Protein AF-A0A2D5RTM8-F1 (afdb_monomer_lite)

Radius of gyration: 24.65 Å; chains: 1; bounding box: 47×47×85 Å

Secondary structure (DSSP, 8-state):
---TTTS--TTTT-GGG-TT--EETT-HHHHHHHHHHHHHHHHHHHHHHHHHHTT-TTHHHHHHHHHHHHHHHHHHHHHHH-TTSPTT-EE--------HHHHHHHHTT-PPPPP-------------PPPGGGSS-------
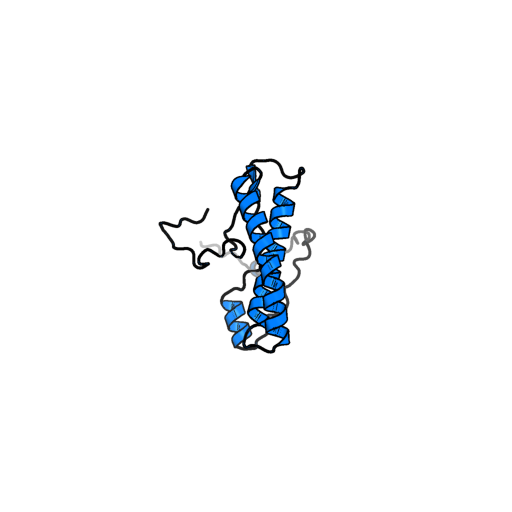
Structure (mmCIF, N/CA/C/O backbone):
data_AF-A0A2D5RTM8-F1
#
_entry.id   AF-A0A2D5RTM8-F1
#
loop_
_atom_site.group_PDB
_atom_site.id
_atom_site.type_symbol
_atom_site.label_atom_id
_atom_site.label_alt_id
_atom_site.label_comp_id
_atom_site.label_asym_id
_atom_site.label_entity_id
_atom_site.label_seq_id
_atom_site.pdbx_PDB_ins_code
_atom_site.Cartn_x
_atom_site.Cartn_y
_atom_site.Cartn_z
_atom_site.occupancy
_atom_site.B_iso_or_equiv
_atom_site.auth_seq_id
_atom_site.auth_comp_id
_atom_site.auth_asym_id
_atom_site.auth_atom_id
_atom_site.pdbx_PDB_model_num
ATOM 1 N N . MET A 1 1 ? -1.193 6.642 16.894 1.00 65.00 1 MET A N 1
ATOM 2 C CA . MET A 1 1 ? -1.296 7.5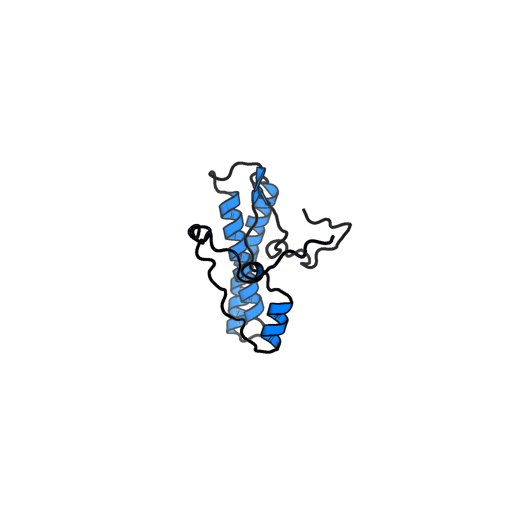78 15.757 1.00 65.00 1 MET A CA 1
ATOM 3 C C . MET A 1 1 ? 0.055 8.263 15.639 1.00 65.00 1 MET A C 1
ATOM 5 O O . MET A 1 1 ? 0.649 8.482 16.687 1.00 65.00 1 MET A O 1
ATOM 9 N N . HIS A 1 2 ? 0.588 8.483 14.435 1.00 72.62 2 HIS A N 1
ATOM 10 C CA . HIS A 1 2 ? 1.885 9.157 14.290 1.00 72.62 2 HIS A CA 1
ATOM 11 C C . HIS A 1 2 ? 1.726 10.644 14.631 1.00 72.62 2 HIS A C 1
ATOM 13 O O . HIS A 1 2 ? 0.782 11.272 14.149 1.00 72.62 2 HIS A O 1
ATOM 19 N N . ASP A 1 3 ? 2.613 11.180 15.467 1.00 79.94 3 ASP A N 1
ATOM 20 C CA . ASP A 1 3 ? 2.631 12.599 15.821 1.00 79.94 3 ASP A CA 1
ATOM 21 C C . ASP A 1 3 ? 3.540 13.356 14.848 1.00 79.94 3 ASP A C 1
ATOM 23 O O . ASP A 1 3 ? 4.763 13.373 14.989 1.00 79.94 3 ASP A O 1
ATOM 27 N N . TYR A 1 4 ? 2.911 13.978 13.852 1.00 80.81 4 TYR A N 1
ATOM 28 C CA . TYR A 1 4 ? 3.592 14.715 12.790 1.00 80.81 4 TYR A CA 1
ATOM 29 C C . TYR A 1 4 ? 4.237 16.028 13.259 1.00 80.81 4 TYR A C 1
ATOM 31 O O . TYR A 1 4 ? 5.015 16.607 12.503 1.00 80.81 4 TYR A O 1
ATOM 39 N N . ILE A 1 5 ? 3.915 16.511 14.466 1.00 84.12 5 ILE A N 1
ATOM 40 C CA . ILE A 1 5 ? 4.512 17.726 15.037 1.00 84.12 5 ILE A CA 1
ATOM 41 C C . ILE A 1 5 ? 5.866 17.379 15.653 1.00 84.12 5 ILE A C 1
ATOM 43 O O . ILE A 1 5 ? 6.856 18.068 15.418 1.00 84.12 5 ILE A O 1
ATOM 47 N N . MET A 1 6 ? 5.911 16.285 16.413 1.00 85.38 6 MET A N 1
ATOM 48 C CA . MET A 1 6 ? 7.118 15.863 17.124 1.00 85.38 6 MET A CA 1
ATOM 49 C C . MET A 1 6 ? 8.090 15.083 16.233 1.00 85.38 6 MET A C 1
ATOM 51 O O . MET A 1 6 ? 9.293 15.077 16.495 1.00 85.38 6 MET A O 1
ATOM 55 N N . SER A 1 7 ? 7.602 14.428 15.175 1.00 81.69 7 SER A N 1
ATOM 56 C CA . SER A 1 7 ? 8.449 13.698 14.234 1.00 81.69 7 SER A CA 1
ATOM 57 C C . SER A 1 7 ? 7.858 13.707 12.820 1.00 81.69 7 SER A C 1
ATOM 59 O O . SER A 1 7 ? 6.710 13.315 12.636 1.00 81.69 7 SER A O 1
ATOM 61 N N . PRO A 1 8 ? 8.604 14.123 11.782 1.00 82.19 8 PRO A N 1
ATOM 62 C CA . PRO A 1 8 ? 8.139 13.971 10.412 1.00 82.19 8 PRO A CA 1
ATOM 63 C C . PRO A 1 8 ? 8.174 12.495 9.987 1.00 82.19 8 PRO A C 1
ATOM 65 O O . PRO A 1 8 ? 9.138 11.770 10.235 1.00 82.19 8 PRO A O 1
ATOM 68 N N . CYS A 1 9 ? 7.149 12.054 9.256 1.00 81.19 9 CYS A N 1
ATOM 69 C CA . CYS A 1 9 ? 7.085 10.679 8.768 1.00 81.19 9 CYS A CA 1
ATOM 70 C C . CYS A 1 9 ? 8.142 10.414 7.680 1.00 81.19 9 CYS A C 1
ATOM 72 O O . CYS A 1 9 ? 8.073 10.960 6.575 1.00 81.19 9 CYS A O 1
ATOM 74 N N . SER A 1 10 ? 9.054 9.476 7.949 1.00 81.12 10 SER A N 1
ATOM 75 C CA . SER A 1 10 ? 10.113 9.035 7.022 1.00 81.12 10 SER A CA 1
ATOM 76 C C . SER A 1 10 ? 9.604 8.312 5.769 1.00 81.12 10 SER A C 1
ATOM 78 O O . SER A 1 10 ? 10.377 8.002 4.865 1.00 81.12 10 SER A O 1
ATOM 80 N N . LYS A 1 11 ? 8.299 8.018 5.696 1.00 82.31 11 LYS A N 1
ATOM 81 C CA . LYS A 1 11 ? 7.672 7.349 4.548 1.00 82.31 11 LYS A CA 1
ATOM 82 C C . LYS A 1 11 ? 7.152 8.318 3.490 1.00 82.31 11 LYS A C 1
ATOM 84 O O . LYS A 1 11 ? 6.671 7.856 2.466 1.00 82.31 11 LYS A O 1
ATOM 89 N N . HIS A 1 12 ? 7.231 9.635 3.699 1.00 85.50 12 HIS A N 1
ATOM 90 C CA . HIS A 1 12 ? 6.925 10.642 2.670 1.00 85.50 12 HIS A CA 1
ATOM 91 C C . HIS A 1 12 ? 5.579 10.419 1.946 1.00 85.50 12 HIS A C 1
ATOM 93 O O . HIS A 1 12 ? 5.515 10.383 0.720 1.00 85.50 12 HIS A O 1
ATOM 99 N N . ARG A 1 13 ? 4.489 10.274 2.716 1.00 85.50 13 ARG A N 1
ATOM 100 C CA . ARG A 1 13 ? 3.115 9.988 2.232 1.00 85.50 13 ARG A CA 1
ATOM 101 C C . ARG A 1 13 ? 2.896 8.586 1.645 1.00 85.50 13 ARG A C 1
ATOM 103 O O . ARG A 1 13 ? 1.805 8.302 1.158 1.00 85.50 13 ARG A O 1
ATOM 110 N N . ASP A 1 14 ? 3.861 7.681 1.767 1.00 89.44 14 ASP A N 1
ATOM 111 C CA . ASP A 1 14 ? 3.712 6.260 1.433 1.00 89.44 14 ASP A CA 1
ATOM 112 C C . ASP A 1 14 ? 3.051 5.475 2.587 1.00 89.44 14 ASP A C 1
ATOM 114 O O . ASP A 1 14 ? 3.585 4.488 3.095 1.00 89.44 14 ASP A O 1
ATOM 118 N N . CYS A 1 15 ? 1.903 5.971 3.070 1.00 89.06 15 CYS A N 1
ATOM 119 C CA . CYS A 1 15 ? 1.253 5.466 4.284 1.00 89.06 15 CYS A CA 1
ATOM 120 C C . CYS A 1 15 ? 0.861 3.990 4.169 1.00 89.06 15 CYS A C 1
ATOM 122 O O . CYS A 1 15 ? 1.051 3.267 5.137 1.00 89.06 15 CYS A O 1
ATOM 124 N N . ILE A 1 16 ? 0.399 3.543 2.994 1.00 92.06 16 ILE A N 1
ATOM 125 C CA . ILE A 1 16 ? 0.017 2.143 2.717 1.00 92.06 16 ILE A CA 1
ATOM 126 C C . ILE A 1 16 ? 1.159 1.147 2.957 1.00 92.06 16 ILE A C 1
ATOM 128 O O . ILE A 1 16 ? 0.945 -0.016 3.287 1.00 92.06 16 ILE A O 1
ATOM 132 N N . ASN A 1 17 ? 2.395 1.628 2.828 1.00 89.50 17 ASN A N 1
ATOM 133 C CA . ASN A 1 17 ? 3.607 0.855 3.031 1.00 89.50 17 ASN A CA 1
ATOM 134 C C . ASN A 1 17 ? 4.277 1.152 4.389 1.00 89.50 17 ASN A C 1
ATOM 136 O O . ASN A 1 17 ? 5.424 0.754 4.613 1.00 89.50 17 ASN A O 1
ATOM 140 N N . CYS A 1 18 ? 3.586 1.854 5.294 1.00 87.50 18 CYS A N 1
ATOM 141 C CA . CYS A 1 18 ? 4.076 2.243 6.612 1.00 87.50 18 CYS A CA 1
ATOM 142 C C . CYS A 1 18 ? 3.556 1.309 7.713 1.00 87.50 18 CYS A C 1
ATOM 144 O O . CYS A 1 18 ? 2.355 1.125 7.880 1.00 87.50 18 CYS A O 1
ATOM 146 N N . GLU A 1 19 ? 4.460 0.794 8.547 1.00 86.56 19 GLU A N 1
ATOM 147 C CA . GLU A 1 19 ? 4.129 -0.075 9.689 1.00 86.56 19 GLU A CA 1
ATOM 148 C C . GLU A 1 19 ? 3.314 0.627 10.783 1.00 86.56 19 GLU A C 1
ATOM 150 O O . GLU A 1 19 ? 2.693 -0.021 11.626 1.00 86.56 19 GLU A O 1
ATOM 155 N N . GLU A 1 20 ? 3.318 1.954 10.805 1.00 86.44 20 GLU A N 1
ATOM 156 C CA . GLU A 1 20 ? 2.583 2.748 11.789 1.00 86.44 20 GLU A CA 1
ATOM 157 C C . GLU A 1 20 ? 1.152 3.065 11.343 1.00 86.44 20 GLU A C 1
ATOM 159 O O . GLU A 1 20 ? 0.369 3.598 12.137 1.00 86.44 20 GLU A O 1
ATOM 164 N N . GLN A 1 21 ? 0.790 2.736 10.096 1.00 89.00 21 GLN A N 1
ATOM 165 C CA . GLN A 1 21 ? -0.541 3.008 9.575 1.00 89.00 21 GLN A CA 1
ATOM 166 C C . GLN A 1 21 ? -1.596 2.217 10.349 1.00 89.00 21 GLN A C 1
ATOM 168 O O . GLN A 1 21 ? -1.476 1.016 10.596 1.00 89.00 21 GLN A O 1
ATOM 173 N N . ARG A 1 22 ? -2.654 2.931 10.722 1.00 90.88 22 ARG A N 1
ATOM 174 C CA . ARG A 1 22 ? -3.855 2.390 11.352 1.00 90.88 22 ARG A CA 1
ATOM 175 C C . ARG A 1 22 ? -5.071 2.950 10.632 1.00 90.88 22 ARG A C 1
ATOM 177 O O . ARG A 1 22 ? -5.072 4.125 10.250 1.00 90.88 22 ARG A O 1
ATOM 184 N N . CYS A 1 23 ? -6.079 2.122 10.427 1.00 92.75 23 CYS A N 1
ATOM 185 C CA . CYS A 1 23 ? -7.360 2.480 9.825 1.00 92.75 23 CYS A CA 1
ATOM 186 C C . CYS A 1 23 ? -8.474 2.166 10.813 1.00 92.75 23 CYS A C 1
ATOM 188 O O . CYS A 1 23 ? -8.301 1.290 11.651 1.00 92.75 23 CYS A O 1
ATOM 190 N N . ILE A 1 24 ? -9.567 2.913 10.741 1.00 94.00 24 ILE A N 1
ATOM 191 C CA . ILE A 1 24 ? -10.734 2.707 11.593 1.00 94.00 24 ILE A CA 1
ATOM 192 C C . ILE A 1 24 ? -11.838 2.180 10.678 1.00 94.00 24 ILE A C 1
ATOM 194 O O . ILE A 1 24 ? -12.045 2.731 9.596 1.00 94.00 24 ILE A O 1
ATOM 198 N N . LYS A 1 25 ? -12.473 1.075 11.066 1.00 93.38 25 LYS A N 1
ATOM 199 C CA . LYS A 1 25 ? -13.656 0.542 10.384 1.00 93.38 25 LYS A CA 1
ATOM 200 C C . LYS A 1 25 ? -14.818 1.533 10.559 1.00 93.38 25 LYS A C 1
ATOM 202 O O . LYS A 1 25 ? -15.030 2.006 11.670 1.00 93.38 25 LYS A O 1
ATOM 207 N N . GLY A 1 26 ? -15.507 1.875 9.469 1.00 91.69 26 GLY A N 1
ATOM 208 C CA . GLY A 1 26 ? -16.527 2.936 9.435 1.00 91.69 26 GLY A CA 1
ATOM 209 C C . GLY A 1 26 ? -16.017 4.308 8.957 1.00 91.69 26 GLY A C 1
ATOM 210 O O . GLY A 1 26 ? -16.795 5.248 8.837 1.00 91.69 26 GLY A O 1
ATOM 211 N N . ASP A 1 27 ? -14.719 4.451 8.653 1.00 94.06 27 ASP A N 1
ATOM 212 C CA . ASP A 1 27 ? 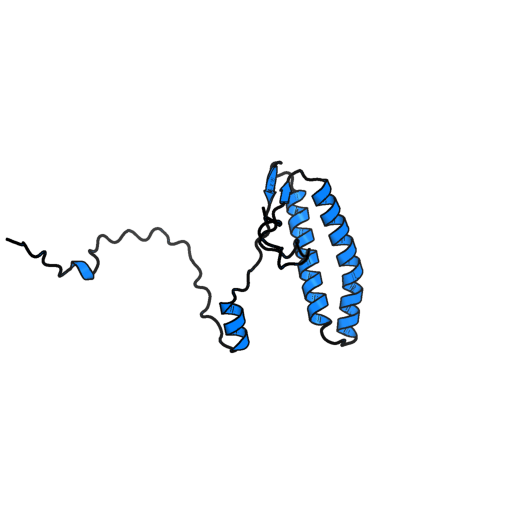-14.176 5.651 7.993 1.00 94.06 27 ASP A CA 1
ATOM 213 C C . ASP A 1 27 ? -14.323 5.545 6.463 1.00 94.06 27 ASP A C 1
ATOM 215 O O . ASP A 1 27 ? -13.397 5.138 5.747 1.00 94.06 27 ASP A O 1
ATOM 219 N N . ASP A 1 28 ? -15.502 5.921 5.966 1.00 93.69 28 ASP A N 1
ATOM 220 C CA . ASP A 1 28 ? -15.863 5.830 4.545 1.00 93.69 28 ASP A CA 1
ATOM 221 C C . ASP A 1 28 ? -14.950 6.672 3.647 1.00 93.69 28 ASP A C 1
ATOM 223 O O . ASP A 1 28 ? -14.543 6.239 2.568 1.00 93.69 28 ASP A O 1
ATOM 227 N N . VAL A 1 29 ? -14.541 7.855 4.118 1.00 95.44 29 VAL A N 1
ATOM 228 C CA . VAL A 1 29 ? -13.646 8.755 3.372 1.00 95.44 29 VAL A CA 1
ATOM 229 C C . VAL A 1 29 ? -12.297 8.084 3.129 1.00 95.44 29 VAL A C 1
ATOM 231 O O . VAL A 1 29 ? -11.668 8.254 2.078 1.00 95.44 29 VAL A O 1
ATOM 234 N N . LYS A 1 30 ? -11.799 7.336 4.115 1.00 92.25 30 LYS A N 1
ATOM 235 C CA . LYS A 1 30 ? -10.539 6.610 3.985 1.00 92.25 30 LYS A CA 1
ATOM 236 C C . LYS A 1 30 ? -10.677 5.382 3.099 1.00 92.25 30 LYS A C 1
ATOM 238 O O . LYS A 1 30 ? -9.754 5.119 2.325 1.00 92.25 30 LYS A O 1
ATOM 243 N N . LEU A 1 31 ? -11.795 4.667 3.194 1.00 95.44 31 LEU A N 1
ATOM 244 C CA . LEU A 1 31 ? -12.094 3.536 2.322 1.00 95.44 31 LEU A CA 1
ATOM 245 C C . LEU A 1 31 ? -12.150 3.974 0.852 1.00 95.44 31 LEU A C 1
ATOM 247 O O . LEU A 1 31 ? -11.449 3.404 0.018 1.00 95.44 31 LEU A O 1
ATOM 251 N N . GLU A 1 32 ? -12.868 5.055 0.547 1.00 96.81 32 GLU A N 1
ATOM 252 C CA . GLU A 1 32 ? -12.959 5.602 -0.810 1.00 96.81 32 GLU A CA 1
ATOM 253 C C . GLU A 1 32 ? -11.577 5.996 -1.359 1.00 96.81 32 GLU A C 1
ATOM 255 O O . GLU A 1 32 ? -11.201 5.628 -2.474 1.00 96.81 32 GLU A O 1
ATOM 260 N N . LYS A 1 33 ? -10.749 6.670 -0.549 1.00 95.44 33 LYS A N 1
ATOM 261 C CA . LYS A 1 33 ? -9.370 7.019 -0.936 1.00 95.44 33 LYS A CA 1
ATOM 262 C C . LYS A 1 33 ? -8.496 5.796 -1.208 1.00 95.44 33 LYS A C 1
ATOM 264 O O . LYS A 1 33 ? -7.588 5.881 -2.040 1.00 95.44 33 LYS A O 1
ATOM 269 N N . LEU A 1 34 ? -8.713 4.687 -0.498 1.00 96.06 34 LEU A N 1
ATOM 270 C CA . LEU A 1 34 ? -8.003 3.431 -0.748 1.00 96.06 34 LEU A CA 1
ATOM 271 C C . LEU A 1 34 ? -8.438 2.808 -2.074 1.00 96.06 34 LEU A C 1
ATOM 273 O O . LEU A 1 34 ? -7.566 2.385 -2.830 1.00 96.06 34 LEU A O 1
ATOM 277 N N . ILE A 1 35 ? -9.735 2.824 -2.385 1.00 97.19 35 ILE A N 1
ATOM 278 C CA . ILE A 1 35 ? -10.278 2.343 -3.665 1.00 97.19 35 ILE A CA 1
ATOM 279 C C . ILE A 1 35 ? -9.701 3.163 -4.826 1.00 97.19 35 ILE A C 1
ATOM 281 O O . ILE A 1 35 ? -9.066 2.609 -5.721 1.00 97.19 35 ILE A O 1
ATOM 285 N N . GLN A 1 36 ? -9.768 4.495 -4.748 1.00 97.31 36 GLN A N 1
ATOM 286 C CA . GLN A 1 36 ? -9.173 5.385 -5.755 1.00 97.31 36 GLN A CA 1
ATOM 287 C C . GLN A 1 36 ? -7.650 5.208 -5.884 1.00 97.31 36 GLN A C 1
ATOM 289 O O . GLN A 1 36 ? -7.052 5.462 -6.935 1.00 97.31 36 GLN A O 1
ATOM 294 N N . ARG A 1 37 ? -6.960 4.835 -4.796 1.00 95.94 37 ARG A N 1
ATOM 295 C CA . ARG A 1 37 ? -5.532 4.510 -4.860 1.00 95.94 37 ARG A CA 1
ATOM 296 C C . ARG A 1 37 ? -5.312 3.194 -5.599 1.00 95.94 37 ARG A C 1
ATOM 298 O O . ARG A 1 37 ? -4.450 3.174 -6.470 1.00 95.94 37 ARG A O 1
ATOM 305 N N . LEU A 1 38 ? -6.076 2.153 -5.277 1.00 97.50 38 LEU A N 1
ATOM 306 C CA . LEU A 1 38 ? -5.997 0.844 -5.920 1.00 97.50 38 LEU A CA 1
ATOM 307 C C . LEU A 1 38 ? -6.218 0.950 -7.434 1.00 97.50 38 LEU A C 1
ATOM 309 O O . LEU A 1 38 ? -5.395 0.463 -8.203 1.00 97.50 38 LEU A O 1
ATOM 313 N N . GLU A 1 39 ? -7.259 1.666 -7.863 1.00 97.62 39 GLU A N 1
ATOM 314 C CA . GLU A 1 39 ? -7.553 1.896 -9.284 1.00 97.62 39 GLU A CA 1
ATOM 315 C C . GLU A 1 39 ? -6.381 2.550 -10.023 1.00 97.62 39 GLU A C 1
ATOM 317 O O . GLU A 1 39 ? -5.971 2.091 -11.091 1.00 97.62 39 GLU A O 1
ATOM 322 N N . ARG A 1 40 ? -5.786 3.596 -9.436 1.00 96.69 40 ARG A N 1
ATOM 323 C CA . ARG A 1 40 ? -4.621 4.266 -10.030 1.00 96.69 40 ARG A CA 1
ATOM 324 C C . ARG A 1 40 ? -3.405 3.356 -10.121 1.00 96.69 40 ARG A C 1
ATOM 326 O O . ARG A 1 40 ? -2.707 3.394 -11.129 1.00 96.69 40 ARG A O 1
ATOM 333 N N . GLU A 1 41 ? -3.123 2.572 -9.085 1.00 96.88 41 GLU A N 1
ATOM 334 C CA . GLU A 1 41 ? -1.972 1.665 -9.109 1.00 96.88 41 GLU A CA 1
ATOM 335 C C . GLU A 1 41 ? -2.155 0.557 -10.147 1.00 96.88 41 GLU A C 1
ATOM 337 O O . GLU A 1 41 ? -1.209 0.266 -10.878 1.00 96.88 41 GLU A O 1
ATOM 342 N N . ASN A 1 42 ? -3.371 0.016 -10.278 1.00 96.88 42 ASN A N 1
ATOM 343 C CA . ASN A 1 42 ? -3.711 -0.966 -11.305 1.00 96.88 42 ASN A CA 1
ATOM 344 C C . ASN A 1 42 ? -3.540 -0.397 -12.717 1.00 96.88 42 ASN A C 1
ATOM 346 O O . ASN A 1 42 ? -2.942 -1.052 -13.560 1.00 96.88 42 ASN A O 1
ATOM 350 N N . MET A 1 43 ? -3.959 0.846 -12.973 1.00 96.31 43 MET A N 1
ATOM 351 C CA . MET A 1 43 ? -3.722 1.474 -14.281 1.00 96.31 43 MET A CA 1
ATOM 352 C C . MET A 1 43 ? -2.232 1.649 -14.604 1.00 96.31 43 MET A C 1
ATOM 354 O O . MET A 1 43 ? -1.826 1.565 -15.761 1.00 96.31 43 MET A O 1
ATOM 358 N N . LEU A 1 44 ? -1.399 1.915 -13.596 1.00 96.06 44 LEU A N 1
ATOM 359 C CA . LEU A 1 44 ? 0.027 2.162 -13.807 1.00 96.06 44 LEU A CA 1
ATOM 360 C C . LEU A 1 44 ? 0.872 0.878 -13.854 1.00 96.06 44 LEU A C 1
ATOM 362 O O . LEU A 1 44 ? 2.006 0.918 -14.335 1.00 96.06 44 LEU A O 1
ATOM 366 N N . VAL A 1 45 ? 0.354 -0.249 -13.358 1.00 96.56 45 VAL A N 1
ATOM 367 C CA . VAL A 1 45 ? 1.100 -1.516 -13.275 1.00 96.56 45 VAL A CA 1
ATOM 368 C C . VAL A 1 45 ? 1.444 -2.080 -14.648 1.00 96.56 45 VAL A C 1
ATOM 370 O O . VAL A 1 45 ? 2.519 -2.652 -14.821 1.00 96.56 45 VAL A O 1
ATOM 373 N N . ASP A 1 46 ? 0.587 -1.845 -15.640 1.00 94.88 46 ASP A N 1
ATOM 374 C CA . ASP A 1 46 ? 0.819 -2.272 -17.018 1.00 94.88 46 ASP A CA 1
ATOM 375 C C . ASP A 1 46 ? 1.981 -1.509 -17.660 1.00 94.88 46 ASP A C 1
ATOM 377 O O . ASP A 1 46 ? 2.785 -2.089 -18.389 1.00 94.88 46 ASP A O 1
ATOM 381 N N . GLY A 1 47 ? 2.102 -0.211 -17.362 1.00 94.62 47 GLY A N 1
ATOM 382 C CA . GLY A 1 47 ? 3.221 0.613 -17.821 1.00 94.62 47 GLY A CA 1
ATOM 383 C C . GLY A 1 47 ? 4.548 0.157 -17.219 1.00 94.62 47 GLY A C 1
ATOM 384 O O . GLY A 1 47 ? 5.545 0.046 -17.927 1.00 94.62 47 GLY A O 1
ATOM 385 N N . ASP A 1 48 ? 4.545 -0.186 -15.934 1.00 94.19 48 ASP A N 1
ATOM 386 C CA . ASP A 1 48 ? 5.717 -0.769 -15.285 1.00 94.19 48 ASP A CA 1
ATOM 387 C C . ASP A 1 48 ? 6.109 -2.115 -15.861 1.00 94.19 48 ASP A C 1
ATOM 389 O O . ASP A 1 48 ? 7.292 -2.375 -16.056 1.00 94.19 48 ASP A O 1
ATOM 393 N N . LYS A 1 49 ? 5.123 -2.975 -16.120 1.00 95.69 49 LYS A N 1
ATOM 394 C CA . LYS A 1 49 ? 5.377 -4.287 -16.700 1.00 95.69 49 LYS A CA 1
ATOM 395 C C . LYS A 1 49 ? 6.066 -4.145 -18.057 1.00 95.69 49 LYS A C 1
ATOM 397 O O . LYS A 1 49 ? 7.076 -4.802 -18.286 1.00 95.69 49 LYS A O 1
ATOM 402 N N . LYS A 1 50 ? 5.587 -3.228 -18.903 1.00 96.38 50 LYS A N 1
ATOM 403 C CA . LYS A 1 50 ? 6.241 -2.898 -20.178 1.00 96.38 50 LYS A CA 1
ATOM 404 C C . LYS A 1 50 ? 7.658 -2.367 -19.977 1.00 96.38 50 LYS A C 1
ATOM 406 O O . LYS A 1 50 ? 8.572 -2.845 -20.626 1.00 96.38 50 LYS A O 1
ATOM 411 N N . ALA A 1 51 ? 7.874 -1.462 -19.021 1.00 94.12 51 ALA A N 1
ATOM 412 C CA . ALA A 1 51 ? 9.212 -0.948 -18.718 1.00 94.12 51 ALA A CA 1
ATOM 413 C C . ALA A 1 51 ? 10.203 -2.052 -18.293 1.00 94.12 51 ALA A C 1
ATOM 415 O O . ALA A 1 51 ? 11.394 -1.960 -18.592 1.00 94.12 51 ALA A O 1
ATOM 416 N N . VAL A 1 52 ? 9.721 -3.094 -17.603 1.00 94.62 52 VAL A N 1
ATOM 417 C CA . VAL A 1 52 ? 10.516 -4.289 -17.276 1.00 94.62 52 VAL A CA 1
ATOM 418 C C . VAL A 1 52 ? 10.832 -5.098 -18.533 1.00 94.62 52 VAL A C 1
ATOM 420 O O . VAL A 1 52 ? 11.979 -5.502 -18.713 1.00 94.62 52 VAL A O 1
ATOM 423 N N . GLU A 1 53 ? 9.841 -5.324 -19.398 1.00 95.25 53 GLU A N 1
ATOM 424 C CA . GLU A 1 53 ? 10.002 -6.043 -20.672 1.00 95.25 53 GLU A CA 1
ATOM 425 C C . GLU A 1 53 ? 10.972 -5.318 -21.623 1.00 95.25 53 GLU A C 1
ATOM 427 O O . GLU A 1 53 ? 11.806 -5.961 -22.257 1.00 95.25 53 GLU A O 1
ATOM 432 N N . ASP A 1 54 ? 10.940 -3.984 -21.633 1.00 94.62 54 ASP A N 1
ATOM 433 C CA . ASP A 1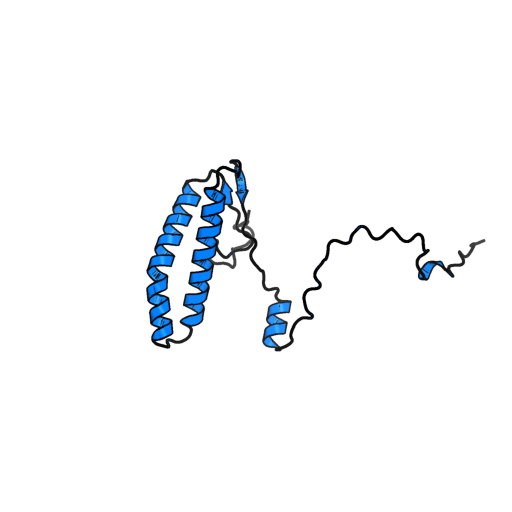 54 ? 11.845 -3.112 -22.391 1.00 94.62 54 ASP A CA 1
ATOM 434 C C . ASP A 1 54 ? 13.268 -3.050 -21.793 1.00 94.62 54 ASP A C 1
ATOM 436 O O . ASP A 1 54 ? 14.159 -2.402 -22.348 1.00 94.62 54 ASP A O 1
ATOM 440 N N . GLY A 1 55 ? 13.507 -3.707 -20.652 1.00 92.81 55 GLY A N 1
ATOM 441 C CA . GLY A 1 55 ? 14.819 -3.777 -20.008 1.00 92.81 55 GLY A CA 1
ATOM 442 C C . GLY A 1 55 ? 15.296 -2.448 -19.416 1.00 92.81 55 GLY A C 1
ATOM 443 O O . GLY A 1 55 ? 16.504 -2.229 -19.289 1.00 92.81 55 GLY A O 1
ATOM 444 N N . LEU A 1 56 ? 14.377 -1.545 -19.055 1.00 91.56 56 LEU A N 1
ATOM 445 C CA . LEU A 1 56 ? 14.734 -0.257 -18.466 1.00 91.56 56 LEU A CA 1
ATOM 446 C C . LEU A 1 56 ? 15.350 -0.431 -17.072 1.00 91.56 56 LEU A C 1
ATOM 448 O O . LEU A 1 56 ? 14.925 -1.247 -16.250 1.00 91.56 56 LEU A O 1
ATOM 452 N N . LEU A 1 57 ? 16.360 0.391 -16.784 1.00 89.19 57 LEU A N 1
ATOM 453 C CA . LEU A 1 57 ? 17.097 0.333 -15.527 1.00 89.19 57 LEU A CA 1
ATOM 454 C C . LEU A 1 57 ? 16.162 0.543 -14.322 1.00 89.19 57 LEU A C 1
ATOM 456 O O . LEU A 1 57 ? 15.450 1.543 -14.246 1.00 89.19 57 LEU A O 1
ATOM 460 N N . ASN A 1 58 ? 16.230 -0.366 -13.345 1.00 86.00 58 ASN A N 1
ATOM 461 C CA . ASN A 1 58 ? 15.425 -0.385 -12.114 1.00 86.00 58 ASN A CA 1
ATOM 462 C C . ASN A 1 58 ? 13.903 -0.544 -12.308 1.00 86.00 58 ASN A C 1
ATOM 464 O O . ASN A 1 58 ? 13.153 -0.378 -11.338 1.00 86.00 58 ASN A O 1
ATOM 468 N N . ALA A 1 59 ? 13.418 -0.844 -13.518 1.00 90.00 59 ALA A N 1
ATOM 469 C CA . ALA A 1 59 ? 11.984 -1.018 -13.765 1.00 90.00 59 ALA A CA 1
ATOM 470 C C . ALA A 1 59 ? 11.386 -2.158 -12.921 1.00 90.00 59 ALA A C 1
ATOM 472 O O . ALA A 1 59 ? 10.273 -2.047 -12.408 1.00 90.00 59 ALA A O 1
ATOM 473 N N . ASP A 1 60 ? 12.171 -3.208 -12.688 1.00 92.50 60 ASP A N 1
ATOM 474 C CA . ASP A 1 60 ? 11.853 -4.352 -11.834 1.00 92.50 60 ASP A CA 1
ATOM 475 C C . ASP A 1 60 ? 11.481 -3.928 -10.407 1.00 92.50 60 ASP A C 1
ATOM 477 O O . ASP A 1 60 ? 10.464 -4.362 -9.859 1.00 92.50 60 ASP A O 1
ATOM 481 N N . ARG A 1 61 ? 12.255 -3.014 -9.816 1.00 90.81 61 ARG A N 1
ATOM 482 C CA . ARG A 1 61 ? 12.006 -2.493 -8.470 1.00 90.81 61 ARG A CA 1
ATOM 483 C C . ARG A 1 61 ? 10.712 -1.686 -8.403 1.00 90.81 61 ARG A C 1
ATOM 485 O O . ARG A 1 61 ? 9.983 -1.786 -7.411 1.00 90.81 61 ARG A O 1
ATOM 492 N N . HIS A 1 62 ? 10.441 -0.869 -9.419 1.00 91.75 62 HIS A N 1
ATOM 493 C CA . HIS A 1 62 ? 9.211 -0.079 -9.497 1.00 91.75 62 HIS A CA 1
ATOM 494 C C . HIS A 1 62 ? 7.986 -0.988 -9.627 1.00 91.75 62 HIS A C 1
ATOM 496 O O . HIS A 1 62 ? 7.050 -0.848 -8.834 1.00 91.75 62 HIS A O 1
ATOM 502 N N . TYR A 1 63 ? 8.066 -1.985 -10.509 1.00 95.19 63 TYR A N 1
ATOM 503 C CA . TYR A 1 63 ? 7.017 -2.976 -10.716 1.00 95.19 63 TYR A CA 1
ATOM 504 C C . TYR A 1 63 ? 6.718 -3.759 -9.433 1.00 95.19 63 TYR A C 1
ATOM 506 O O . TYR A 1 63 ? 5.580 -3.785 -8.964 1.00 95.19 63 TYR A O 1
ATOM 514 N N . GLN A 1 64 ? 7.747 -4.304 -8.776 1.00 94.56 64 GLN A N 1
ATOM 515 C CA . GLN A 1 64 ? 7.590 -5.024 -7.507 1.00 94.56 64 GLN A CA 1
ATOM 516 C C . GLN A 1 64 ? 6.989 -4.149 -6.403 1.00 94.56 64 GLN A C 1
ATOM 518 O O . GLN A 1 64 ? 6.093 -4.590 -5.679 1.00 94.56 64 GLN A O 1
ATOM 523 N N . LYS A 1 65 ? 7.446 -2.895 -6.268 1.00 93.19 65 LYS A N 1
ATOM 524 C CA . LYS A 1 65 ? 6.884 -1.960 -5.282 1.00 93.19 65 LYS A CA 1
ATOM 525 C C . LYS A 1 65 ? 5.389 -1.731 -5.529 1.00 93.19 65 LYS A C 1
ATOM 527 O O . LYS A 1 65 ? 4.612 -1.656 -4.571 1.00 93.19 65 LYS A O 1
ATOM 532 N N . ARG A 1 66 ? 4.987 -1.617 -6.794 1.00 95.44 66 ARG A N 1
ATOM 533 C CA . ARG A 1 66 ? 3.595 -1.385 -7.177 1.00 95.44 66 ARG A CA 1
ATOM 534 C C . ARG A 1 66 ? 2.713 -2.588 -6.892 1.00 95.44 66 ARG A C 1
ATOM 536 O O . ARG A 1 66 ? 1.682 -2.422 -6.253 1.00 95.44 66 ARG A O 1
ATOM 543 N N . LEU A 1 67 ? 3.175 -3.793 -7.224 1.00 96.75 67 LEU A N 1
ATOM 544 C CA . LEU A 1 67 ? 2.488 -5.039 -6.874 1.00 96.75 67 LEU A CA 1
ATOM 545 C C . LEU A 1 67 ? 2.258 -5.168 -5.361 1.00 96.75 67 LEU A C 1
ATOM 547 O O . LEU A 1 67 ? 1.162 -5.510 -4.923 1.00 96.75 67 LEU A O 1
ATOM 551 N N . ILE A 1 68 ? 3.266 -4.835 -4.546 1.00 95.06 68 ILE A N 1
ATOM 552 C CA . ILE A 1 68 ? 3.126 -4.822 -3.080 1.00 95.06 68 ILE A CA 1
ATOM 553 C C . ILE A 1 68 ? 2.063 -3.808 -2.640 1.00 95.06 68 ILE A C 1
ATOM 555 O O . ILE A 1 68 ? 1.282 -4.088 -1.731 1.00 95.06 68 ILE A O 1
ATOM 559 N N . THR A 1 69 ? 2.037 -2.634 -3.269 1.00 95.31 69 THR A N 1
ATOM 560 C CA . THR A 1 69 ? 1.079 -1.573 -2.939 1.00 95.31 69 THR A CA 1
ATOM 561 C C . THR A 1 69 ? -0.353 -1.982 -3.288 1.00 95.31 69 THR A C 1
ATOM 563 O O . THR A 1 69 ? -1.230 -1.836 -2.441 1.00 95.31 69 THR A O 1
ATOM 566 N N . ILE A 1 70 ? -0.571 -2.553 -4.478 1.00 97.44 70 ILE A N 1
ATOM 567 C CA . ILE A 1 70 ? -1.866 -3.086 -4.935 1.00 97.44 70 ILE A CA 1
ATOM 568 C C . ILE A 1 70 ? -2.385 -4.120 -3.939 1.00 97.44 70 ILE A C 1
ATOM 570 O O . ILE A 1 70 ? -3.451 -3.934 -3.359 1.00 97.44 70 ILE A O 1
ATOM 574 N N . ARG A 1 71 ? -1.568 -5.134 -3.635 1.00 96.88 71 ARG A N 1
ATOM 575 C CA . ARG A 1 71 ? -1.926 -6.196 -2.692 1.00 96.88 71 ARG A CA 1
ATOM 576 C C . ARG A 1 71 ? -2.326 -5.649 -1.320 1.00 96.88 71 ARG A C 1
ATOM 578 O O . ARG A 1 71 ? -3.310 -6.085 -0.736 1.00 96.88 71 ARG A O 1
ATOM 585 N N . ARG A 1 72 ? -1.567 -4.688 -0.783 1.00 95.94 72 ARG A N 1
ATOM 586 C CA . ARG A 1 72 ? -1.868 -4.077 0.524 1.00 95.94 72 ARG A CA 1
ATOM 587 C C . ARG A 1 72 ? -3.159 -3.265 0.493 1.00 95.94 72 ARG A C 1
ATOM 589 O O . ARG A 1 72 ? -3.895 -3.272 1.475 1.00 95.94 72 ARG A O 1
ATOM 596 N N . CYS A 1 73 ? -3.430 -2.564 -0.606 1.00 96.81 73 CYS A N 1
ATOM 597 C CA . CYS A 1 73 ? -4.701 -1.878 -0.804 1.00 96.81 73 CYS A CA 1
ATOM 598 C C . CYS A 1 73 ? -5.866 -2.874 -0.808 1.00 96.81 73 CYS A C 1
ATOM 600 O O . CYS A 1 73 ? -6.817 -2.660 -0.066 1.00 96.81 73 CYS A O 1
ATOM 602 N N . GLU A 1 74 ? -5.770 -3.965 -1.569 1.00 97.06 74 GLU A N 1
ATOM 603 C CA . GLU A 1 74 ? -6.795 -5.018 -1.629 1.00 97.06 74 GLU A CA 1
ATOM 604 C C . GLU A 1 74 ? -7.042 -5.661 -0.262 1.00 97.06 74 GLU A C 1
ATOM 606 O O . GLU A 1 74 ? -8.184 -5.738 0.182 1.00 97.06 74 GLU A O 1
ATOM 611 N N . GLU A 1 75 ? -5.977 -6.058 0.445 1.00 95.88 75 GLU A N 1
ATOM 612 C CA . GLU A 1 75 ? -6.070 -6.637 1.791 1.00 95.88 75 GLU A CA 1
ATOM 613 C C . GLU A 1 75 ? -6.767 -5.675 2.766 1.00 95.88 75 GLU A C 1
ATOM 615 O O . GLU A 1 75 ? -7.647 -6.073 3.529 1.00 95.88 75 GLU A O 1
ATOM 620 N N . LEU A 1 76 ? -6.400 -4.391 2.739 1.00 95.69 76 LEU A N 1
ATOM 621 C CA . LEU A 1 76 ? -6.966 -3.398 3.646 1.00 95.69 76 LEU A CA 1
ATOM 622 C C . LEU A 1 76 ? -8.422 -3.060 3.311 1.00 95.69 76 LEU A C 1
ATOM 624 O O . LEU A 1 76 ? -9.223 -2.918 4.231 1.00 95.69 76 LEU A O 1
ATOM 628 N N . ILE A 1 77 ? -8.763 -2.944 2.025 1.00 96.50 77 ILE A N 1
ATOM 629 C CA . ILE A 1 77 ? -10.146 -2.754 1.566 1.00 96.50 77 ILE A CA 1
ATOM 630 C C . ILE A 1 77 ? -10.988 -3.960 1.980 1.00 96.50 77 ILE A C 1
ATOM 632 O O . ILE A 1 77 ? -12.044 -3.770 2.568 1.00 96.50 77 ILE A O 1
ATOM 636 N N . GLY A 1 78 ? -10.489 -5.184 1.779 1.00 95.94 78 GLY A N 1
ATOM 637 C CA . GLY A 1 78 ? -11.183 -6.406 2.184 1.00 95.94 78 GLY A CA 1
ATOM 638 C C . GLY A 1 78 ? -11.556 -6.404 3.666 1.00 95.94 78 GLY A C 1
ATOM 639 O O . GLY A 1 78 ? -12.711 -6.635 4.006 1.00 95.94 78 GLY A O 1
ATOM 640 N N . ILE A 1 79 ? -10.617 -6.046 4.549 1.00 94.75 79 ILE A N 1
ATOM 641 C CA . ILE A 1 79 ? -10.890 -5.962 5.994 1.00 94.75 79 ILE A CA 1
ATOM 642 C C . ILE A 1 79 ? -11.863 -4.816 6.317 1.00 94.75 79 ILE A C 1
ATOM 644 O O . ILE A 1 79 ? -12.752 -4.966 7.152 1.00 94.75 79 ILE A O 1
ATOM 648 N N . LEU A 1 80 ? -11.705 -3.655 5.675 1.00 94.31 80 LEU A N 1
ATOM 649 C CA . LEU A 1 80 ? -12.570 -2.495 5.914 1.00 94.31 80 LEU A CA 1
ATOM 650 C C . LEU A 1 80 ? -13.975 -2.658 5.323 1.00 94.31 80 LEU A C 1
ATOM 652 O O . LEU A 1 80 ? -14.879 -1.953 5.760 1.00 94.31 80 LEU A O 1
ATOM 656 N N . SER A 1 81 ? -14.191 -3.591 4.400 1.00 93.12 81 SER A N 1
ATOM 657 C CA . SER A 1 81 ? -15.505 -3.922 3.837 1.00 93.12 81 SER A CA 1
ATOM 658 C C . SER A 1 81 ? -16.157 -5.149 4.488 1.00 93.12 81 SER A C 1
ATOM 660 O O . SER A 1 81 ? -17.352 -5.340 4.315 1.00 93.12 81 SER A O 1
ATOM 662 N N . ASP A 1 82 ? -15.426 -5.937 5.283 1.00 94.38 82 ASP A N 1
ATOM 663 C CA . ASP A 1 82 ? -15.949 -7.139 5.953 1.00 94.38 82 ASP A CA 1
ATOM 664 C C . ASP A 1 82 ? -16.957 -6.796 7.066 1.00 94.38 82 ASP A C 1
ATOM 666 O O . ASP A 1 82 ? -16.628 -6.050 7.991 1.00 94.38 82 ASP A O 1
ATOM 670 N N . GLU A 1 83 ? -18.171 -7.344 6.993 1.00 91.56 83 GLU A N 1
ATOM 671 C CA . GLU A 1 83 ? -19.244 -7.162 7.986 1.00 91.56 83 GLU A CA 1
ATOM 672 C C . GLU A 1 83 ? -18.934 -7.826 9.339 1.00 91.56 83 GLU A C 1
ATOM 674 O O . GLU A 1 83 ? -19.510 -7.453 10.358 1.00 91.56 83 GLU A O 1
ATOM 679 N N . ASN A 1 84 ? -17.998 -8.782 9.386 1.00 93.12 84 ASN A N 1
ATOM 680 C CA . ASN A 1 84 ? -17.602 -9.444 10.633 1.00 93.12 84 ASN A CA 1
ATOM 681 C C . ASN A 1 84 ? -16.726 -8.561 11.535 1.00 93.12 84 ASN A C 1
ATOM 683 O O . ASN A 1 84 ? -16.522 -8.881 12.709 1.00 93.12 84 ASN A O 1
ATOM 687 N N . VAL A 1 85 ? -16.169 -7.475 10.995 1.00 91.38 85 VAL A N 1
ATOM 688 C CA . VAL A 1 85 ? -15.355 -6.525 11.753 1.00 91.38 85 VAL A CA 1
ATOM 689 C C . VAL A 1 85 ? -16.273 -5.418 12.272 1.00 91.38 85 VAL A C 1
ATOM 691 O O . VAL A 1 85 ? -16.823 -4.682 11.453 1.00 91.38 85 VAL A O 1
ATOM 694 N N . PRO A 1 86 ? -16.430 -5.259 13.600 1.00 92.75 86 PRO A N 1
ATOM 695 C CA . PRO A 1 86 ? -17.307 -4.232 14.144 1.00 92.75 86 PRO A CA 1
ATOM 696 C C . PRO A 1 86 ? -16.774 -2.834 13.821 1.00 92.75 86 PRO A C 1
ATOM 698 O O . PRO A 1 86 ? -15.556 -2.621 13.767 1.00 92.75 86 PRO A O 1
ATOM 701 N N . ASP A 1 87 ? -17.682 -1.879 13.644 1.00 91.62 87 ASP A N 1
ATOM 702 C CA . ASP A 1 87 ? -17.333 -0.473 13.446 1.00 91.62 87 ASP A CA 1
ATOM 703 C C . ASP A 1 87 ? -16.498 0.070 14.619 1.00 91.62 87 ASP A C 1
ATOM 705 O O . ASP A 1 87 ? -16.472 -0.501 15.711 1.00 91.62 87 ASP A O 1
ATOM 709 N N . ASP A 1 88 ? -15.719 1.120 14.356 1.00 93.38 88 ASP A N 1
ATOM 710 C CA . ASP A 1 88 ? -14.684 1.680 15.240 1.00 93.38 88 ASP A CA 1
ATOM 711 C C . ASP A 1 88 ? -13.471 0.767 15.514 1.00 93.38 88 ASP A C 1
ATOM 713 O O . ASP A 1 88 ? -12.507 1.166 16.181 1.00 93.38 88 ASP A O 1
ATOM 717 N N . SER A 1 89 ? -13.436 -0.440 14.939 1.00 94.31 89 SER A N 1
ATOM 718 C CA . SER A 1 89 ? -12.270 -1.322 15.039 1.00 94.31 89 SER A CA 1
ATOM 719 C C . SER A 1 89 ? -11.029 -0.713 14.395 1.00 94.31 89 SER A C 1
ATOM 721 O O . SER A 1 89 ? -11.038 -0.264 13.246 1.00 94.31 89 SER A O 1
ATOM 723 N N . VAL A 1 90 ? -9.906 -0.779 15.115 1.00 94.06 90 VAL A N 1
ATOM 724 C CA . VAL A 1 90 ? -8.604 -0.340 14.605 1.00 94.06 90 VAL A CA 1
ATOM 725 C C . VAL A 1 90 ? -7.944 -1.464 13.807 1.00 94.06 90 VAL A C 1
ATOM 727 O O . VAL A 1 90 ? -7.408 -2.419 14.368 1.00 94.06 90 VAL A O 1
ATOM 730 N N . VAL A 1 91 ? -7.905 -1.303 12.490 1.00 93.31 91 VAL A N 1
ATOM 731 C CA . VAL A 1 91 ? -7.285 -2.225 11.534 1.00 93.31 91 VAL A CA 1
ATOM 732 C C . VAL A 1 91 ? -5.838 -1.813 11.248 1.00 93.31 91 VAL A C 1
ATOM 734 O O . VAL A 1 91 ? -5.533 -0.636 11.022 1.00 93.31 91 VAL A O 1
ATOM 737 N N . LYS A 1 92 ? -4.924 -2.788 11.232 1.00 92.31 92 LYS A N 1
ATOM 738 C CA . LYS A 1 92 ? -3.516 -2.610 10.850 1.00 92.31 92 LYS A CA 1
ATOM 739 C C . LYS A 1 92 ? -3.016 -3.836 10.083 1.00 92.31 92 LYS A C 1
ATOM 741 O O . LYS A 1 92 ? -3.172 -4.958 10.554 1.00 92.31 92 LYS A O 1
ATOM 746 N N . LEU A 1 93 ? -2.342 -3.608 8.955 1.00 91.25 93 LEU A N 1
ATOM 747 C CA . LEU A 1 93 ? -1.667 -4.669 8.205 1.00 91.25 93 LEU A CA 1
ATOM 748 C C . LEU A 1 93 ? -0.377 -5.115 8.909 1.00 91.25 93 LEU A C 1
ATOM 750 O O . LEU A 1 93 ? 0.386 -4.300 9.441 1.00 91.25 93 LEU A O 1
ATOM 754 N N . SER A 1 94 ? -0.109 -6.420 8.877 1.00 88.44 94 SER A N 1
ATOM 755 C CA . SER A 1 94 ? 1.153 -6.993 9.348 1.00 88.44 94 SER A CA 1
ATOM 756 C C . SER A 1 94 ? 2.212 -6.864 8.253 1.00 88.44 94 SER A C 1
ATOM 758 O O . SER A 1 94 ? 2.292 -7.682 7.339 1.00 88.44 94 SER A O 1
ATOM 760 N N . LEU A 1 95 ? 3.010 -5.796 8.315 1.00 85.06 95 LEU A N 1
ATOM 761 C CA . LEU A 1 95 ? 4.101 -5.565 7.370 1.00 85.06 95 LEU A CA 1
ATOM 762 C C . LEU A 1 95 ? 5.411 -6.133 7.927 1.00 85.06 95 LEU A C 1
ATOM 764 O O . LEU A 1 95 ? 5.761 -5.889 9.082 1.00 85.06 95 LEU A O 1
ATOM 768 N N . ALA A 1 96 ? 6.154 -6.870 7.099 1.00 74.56 96 ALA A N 1
ATOM 769 C CA . ALA A 1 96 ? 7.495 -7.319 7.451 1.00 74.56 96 ALA A CA 1
ATOM 770 C C . ALA A 1 96 ? 8.448 -6.116 7.494 1.00 74.56 96 ALA A C 1
ATOM 772 O O . ALA A 1 96 ? 8.728 -5.502 6.462 1.00 74.56 96 ALA A O 1
ATOM 773 N N . SER A 1 97 ? 8.943 -5.797 8.688 1.00 68.06 97 SER A N 1
ATOM 774 C CA . SER A 1 97 ? 9.958 -4.773 8.882 1.00 68.06 97 SER A CA 1
ATOM 775 C C . SER A 1 97 ? 11.342 -5.381 8.693 1.00 68.06 97 SER A C 1
ATOM 777 O O . SER A 1 97 ? 11.679 -6.411 9.281 1.00 68.06 97 SER A O 1
ATOM 779 N N . VAL A 1 98 ? 12.149 -4.770 7.826 1.00 68.94 98 VAL A N 1
ATOM 780 C CA . VAL A 1 98 ? 13.561 -5.142 7.700 1.00 68.94 98 VAL A CA 1
ATOM 781 C C . VAL A 1 98 ? 14.307 -4.352 8.762 1.00 68.94 98 VAL A C 1
ATOM 783 O O . VAL A 1 98 ? 14.369 -3.122 8.685 1.00 68.94 98 VAL A O 1
ATOM 786 N N . SER A 1 99 ? 14.847 -5.035 9.772 1.00 76.38 99 SER A N 1
ATOM 787 C CA . SER A 1 99 ? 15.624 -4.342 10.796 1.00 76.38 99 SER A CA 1
ATOM 788 C C . SER A 1 99 ? 16.919 -3.791 10.194 1.00 76.38 99 SER A C 1
ATOM 790 O O . SER A 1 99 ? 17.440 -4.314 9.207 1.00 76.38 99 SER A O 1
ATOM 792 N N . HIS A 1 100 ? 17.476 -2.742 10.800 1.00 76.19 100 HIS A N 1
ATOM 793 C CA . HIS A 1 100 ? 18.771 -2.206 10.371 1.00 76.19 100 HIS A CA 1
ATOM 794 C C . HIS A 1 100 ? 19.867 -3.283 10.384 1.00 76.19 100 HIS A C 1
ATOM 796 O O . HIS A 1 100 ? 20.694 -3.344 9.478 1.00 76.19 100 HIS A O 1
ATOM 802 N N . LEU A 1 101 ? 19.821 -4.182 11.372 1.00 80.19 101 LEU A N 1
ATOM 803 C CA . LEU A 1 101 ? 20.709 -5.334 11.435 1.00 80.19 101 LEU A CA 1
ATOM 804 C C . LEU A 1 101 ? 20.521 -6.250 10.221 1.00 80.19 101 LEU A C 1
ATOM 806 O O . LEU A 1 101 ? 21.513 -6.615 9.606 1.00 80.19 101 LEU A O 1
ATOM 810 N N . ASP A 1 102 ? 19.285 -6.568 9.826 1.00 76.44 102 ASP A N 1
ATOM 811 C CA . ASP A 1 102 ? 19.033 -7.419 8.653 1.00 76.44 102 ASP A CA 1
ATOM 812 C C . ASP A 1 102 ? 19.588 -6.776 7.367 1.00 76.44 102 ASP A C 1
ATOM 814 O O . ASP A 1 102 ? 20.271 -7.445 6.596 1.00 76.44 102 ASP A O 1
ATOM 818 N N . GLN A 1 103 ? 19.430 -5.457 7.193 1.00 73.12 103 GLN A N 1
ATOM 819 C CA . GLN A 1 103 ? 20.021 -4.733 6.056 1.00 73.12 103 GLN A CA 1
ATOM 820 C C . GLN A 1 103 ? 21.554 -4.815 6.033 1.00 73.12 103 GLN A C 1
ATOM 822 O O . GLN A 1 103 ? 22.161 -4.960 4.973 1.00 73.12 103 GLN A O 1
ATOM 827 N N . VAL A 1 104 ? 22.196 -4.683 7.198 1.00 82.00 104 VAL A N 1
ATOM 828 C CA . VAL A 1 104 ? 23.655 -4.799 7.329 1.00 82.00 104 VAL A CA 1
ATOM 829 C C . VAL A 1 104 ? 24.113 -6.229 7.032 1.00 82.00 104 VAL A C 1
ATOM 831 O O . VAL A 1 104 ? 25.153 -6.420 6.404 1.00 82.00 104 VAL A O 1
ATOM 834 N N . MET A 1 105 ? 23.348 -7.238 7.445 1.00 82.94 105 MET A N 1
ATOM 835 C CA . MET A 1 105 ? 23.663 -8.643 7.183 1.00 82.94 105 MET A CA 1
ATOM 836 C C . MET A 1 105 ? 23.566 -8.986 5.691 1.00 82.94 105 MET A C 1
ATOM 838 O O . MET A 1 105 ? 24.490 -9.614 5.168 1.00 82.94 105 MET A O 1
ATOM 842 N N . ASP A 1 106 ? 22.534 -8.496 4.998 1.00 77.12 106 ASP A N 1
ATOM 843 C CA . ASP A 1 106 ? 22.370 -8.664 3.547 1.00 77.12 106 ASP A CA 1
ATOM 844 C C . ASP A 1 106 ? 23.514 -8.007 2.764 1.00 77.12 106 ASP A C 1
ATOM 846 O O . ASP A 1 106 ? 24.105 -8.637 1.885 1.00 77.12 106 ASP A O 1
ATOM 850 N N . LYS A 1 107 ? 23.898 -6.774 3.134 1.00 81.44 107 LYS A N 1
ATOM 851 C CA . LYS A 1 107 ? 25.055 -6.068 2.547 1.00 81.44 107 LYS A CA 1
ATOM 852 C C . LYS A 1 107 ? 26.366 -6.830 2.724 1.00 81.44 107 LYS A C 1
ATOM 854 O O . LYS A 1 107 ? 27.232 -6.766 1.862 1.00 81.44 107 LYS A O 1
ATOM 859 N N . ASN A 1 108 ? 26.509 -7.537 3.841 1.00 85.50 108 ASN A N 1
ATOM 860 C CA . ASN A 1 108 ? 27.690 -8.339 4.149 1.00 85.50 108 ASN A CA 1
ATOM 861 C C . ASN A 1 108 ? 27.584 -9.786 3.634 1.00 85.50 108 ASN A C 1
ATOM 863 O O . ASN A 1 108 ? 28.435 -10.607 3.977 1.00 85.50 108 ASN A O 1
ATOM 867 N N . HIS A 1 109 ? 26.541 -10.119 2.862 1.00 76.62 109 HIS A N 1
ATOM 868 C CA . HIS A 1 109 ? 26.252 -11.463 2.348 1.00 76.62 109 HIS A CA 1
ATOM 869 C C . HIS A 1 109 ? 26.195 -12.556 3.431 1.00 76.62 109 HIS A C 1
ATOM 871 O O . HIS A 1 109 ? 26.462 -13.732 3.171 1.00 76.62 109 HIS A O 1
ATOM 877 N N . ARG A 1 110 ? 25.840 -12.192 4.668 1.00 74.69 110 ARG A N 1
ATOM 878 C CA . ARG A 1 110 ? 25.727 -13.131 5.789 1.00 74.69 110 ARG A CA 1
ATOM 879 C C . ARG A 1 110 ? 24.266 -13.524 5.967 1.00 74.69 110 ARG A C 1
ATOM 881 O O . ARG A 1 110 ? 23.450 -12.704 6.372 1.00 74.69 110 ARG A O 1
ATOM 888 N N . LYS A 1 111 ? 23.929 -14.794 5.719 1.00 61.62 111 LYS A N 1
ATOM 889 C CA . LYS A 1 111 ? 22.584 -15.313 6.013 1.00 61.62 111 LYS A CA 1
ATOM 890 C C . LYS A 1 111 ? 22.354 -15.320 7.526 1.00 61.62 111 LYS A C 1
ATOM 892 O O . LYS A 1 111 ? 23.202 -15.791 8.286 1.00 61.62 111 LYS A O 1
ATOM 897 N N . ARG A 1 112 ? 21.199 -14.813 7.965 1.00 60.81 112 ARG A N 1
ATOM 898 C CA . ARG A 1 112 ? 20.736 -14.976 9.350 1.00 60.81 112 ARG A CA 1
ATOM 899 C C . ARG A 1 112 ? 20.621 -16.472 9.660 1.00 60.81 112 ARG A C 1
ATOM 901 O O . ARG A 1 112 ? 20.239 -17.253 8.788 1.00 60.81 112 ARG A O 1
ATOM 908 N N . LEU A 1 113 ? 20.879 -16.861 10.910 1.00 58.62 113 LEU A N 1
ATOM 909 C CA . LEU A 1 113 ? 20.403 -18.154 11.405 1.00 58.62 113 LEU A CA 1
ATOM 910 C C . LEU A 1 113 ? 18.883 -18.236 11.145 1.00 58.62 113 LEU A C 1
ATOM 912 O O . LEU A 1 113 ? 18.201 -17.217 11.324 1.00 58.62 113 LEU A O 1
ATOM 916 N N . PRO A 1 114 ? 18.357 -19.387 10.689 1.00 61.84 114 PRO A N 1
ATOM 917 C CA . PRO A 1 114 ? 16.939 -19.535 10.381 1.00 61.84 114 PRO A CA 1
ATOM 918 C C . PRO A 1 114 ? 16.081 -19.113 11.578 1.00 61.84 114 PRO A C 1
ATOM 920 O O . PRO A 1 114 ? 16.479 -19.283 12.734 1.00 61.84 114 PRO A O 1
ATOM 923 N N . LYS A 1 115 ? 14.909 -18.522 11.303 1.00 55.12 115 LYS A N 1
ATOM 924 C CA . LYS A 1 115 ? 13.949 -18.191 12.359 1.00 55.12 115 LYS A CA 1
ATOM 925 C C . LYS A 1 115 ? 13.594 -19.498 13.068 1.00 55.12 115 LYS A C 1
ATOM 927 O O . LYS A 1 115 ? 13.068 -20.406 12.442 1.00 55.12 115 LYS A O 1
ATOM 932 N N . LEU A 1 116 ? 13.932 -19.595 14.352 1.00 60.84 116 LEU A N 1
ATOM 933 C CA . LEU A 1 116 ? 13.429 -20.660 15.209 1.00 60.84 116 LEU A CA 1
ATOM 934 C C . LEU A 1 116 ? 11.915 -20.491 15.261 1.00 60.84 116 LEU A C 1
ATOM 936 O O . LEU A 1 116 ? 11.433 -19.502 15.824 1.00 60.84 116 LEU A O 1
ATOM 940 N N . ASP A 1 117 ? 11.184 -21.420 14.651 1.00 54.00 117 ASP A N 1
ATOM 941 C CA . ASP A 1 117 ? 9.746 -21.484 14.828 1.00 54.00 117 ASP A CA 1
ATOM 942 C C . ASP A 1 117 ? 9.487 -21.634 16.320 1.00 54.00 117 ASP A C 1
ATOM 944 O O . ASP A 1 117 ? 9.919 -22.588 16.975 1.00 54.00 117 ASP A O 1
ATOM 948 N N . LYS A 1 118 ? 8.812 -20.635 16.889 1.00 53.53 118 LYS A N 1
ATOM 949 C CA . LYS A 1 118 ? 8.231 -20.765 18.216 1.00 53.53 118 LYS A CA 1
ATOM 950 C C . LYS A 1 118 ? 7.056 -21.719 18.058 1.00 53.53 118 LYS A C 1
ATOM 952 O O . LYS A 1 118 ? 5.911 -21.277 18.034 1.00 53.53 118 LYS A O 1
ATOM 957 N N . HIS A 1 119 ? 7.329 -23.016 17.924 1.00 58.50 119 HIS A N 1
ATOM 958 C CA . HIS A 1 119 ? 6.328 -24.011 18.264 1.00 58.50 119 HIS A CA 1
ATOM 959 C C . HIS A 1 119 ? 5.803 -23.606 19.634 1.00 58.50 119 HIS A C 1
ATOM 961 O O . HIS A 1 119 ? 6.608 -23.311 20.529 1.00 58.50 119 HIS A O 1
ATOM 967 N N . ASN A 1 120 ? 4.476 -23.477 19.746 1.00 52.88 120 ASN A N 1
ATOM 968 C CA . ASN A 1 120 ? 3.813 -23.291 21.024 1.00 52.88 120 ASN A CA 1
ATOM 969 C C . ASN A 1 120 ? 4.514 -24.235 21.985 1.00 52.88 120 ASN A C 1
ATOM 971 O O . ASN A 1 120 ? 4.497 -25.446 21.777 1.00 52.88 120 ASN A O 1
ATOM 975 N N . ARG A 1 121 ? 5.226 -23.673 22.965 1.00 48.22 121 ARG A N 1
ATOM 976 C CA . ARG A 1 121 ? 5.681 -24.469 24.087 1.00 48.22 121 ARG A CA 1
ATOM 977 C C . ARG A 1 121 ? 4.381 -24.974 24.691 1.00 48.22 121 ARG A C 1
ATOM 979 O O . ARG A 1 121 ? 3.742 -24.228 25.430 1.00 48.22 121 ARG A O 1
ATOM 986 N N . GLU A 1 122 ? 3.972 -26.196 24.344 1.00 52.62 122 GLU A N 1
ATOM 987 C CA . GLU A 1 122 ? 3.211 -27.018 25.273 1.00 52.62 122 GLU A CA 1
ATOM 988 C C . GLU A 1 122 ? 3.890 -26.790 26.608 1.00 52.62 122 GLU A C 1
ATOM 990 O O . GLU A 1 122 ? 5.126 -26.824 26.661 1.00 52.62 122 GLU A O 1
ATOM 995 N N . GLN A 1 123 ? 3.106 -26.349 27.593 1.00 51.25 123 GLN A N 1
ATOM 996 C CA . GLN A 1 123 ? 3.609 -25.940 28.893 1.00 51.25 123 GLN A CA 1
ATOM 997 C C . GLN A 1 123 ? 4.546 -27.041 29.366 1.00 51.25 123 GLN A C 1
ATOM 999 O O . GLN A 1 123 ? 4.097 -28.102 29.780 1.00 51.25 123 GLN A O 1
ATOM 1004 N N . ALA A 1 124 ? 5.851 -26.828 29.190 1.00 47.69 124 ALA A N 1
ATOM 1005 C CA . ALA A 1 124 ? 6.824 -27.807 29.599 1.00 47.69 124 ALA A CA 1
ATOM 1006 C C . ALA A 1 124 ? 6.674 -27.812 31.106 1.00 47.69 124 ALA A C 1
ATOM 1008 O O . ALA A 1 124 ? 6.937 -26.772 31.724 1.00 47.69 124 ALA A O 1
ATOM 1009 N N . ASP A 1 125 ? 6.162 -28.927 31.637 1.00 52.72 125 ASP A N 1
ATOM 1010 C CA . ASP A 1 125 ? 6.017 -29.176 33.061 1.00 52.72 125 ASP A CA 1
ATOM 1011 C C . ASP A 1 125 ? 7.194 -28.519 33.753 1.00 52.72 125 ASP A C 1
ATOM 1013 O O . ASP A 1 125 ? 8.351 -28.837 33.450 1.00 52.72 125 ASP A O 1
ATOM 1017 N N . ILE A 1 126 ? 6.900 -27.507 34.573 1.00 54.72 126 ILE A N 1
ATOM 1018 C CA . ILE A 1 126 ? 7.913 -26.712 35.255 1.00 54.72 126 ILE A CA 1
ATOM 1019 C C . ILE A 1 126 ? 8.744 -27.715 36.037 1.00 54.72 126 ILE A C 1
ATOM 1021 O O . ILE A 1 126 ? 8.324 -28.204 37.086 1.00 54.72 126 ILE A O 1
ATOM 1025 N N . ALA A 1 127 ? 9.896 -28.083 35.480 1.00 61.25 127 ALA A N 1
ATOM 1026 C CA . ALA A 1 127 ? 10.720 -29.110 36.064 1.00 61.25 127 ALA A CA 1
ATOM 1027 C C . ALA A 1 127 ? 11.088 -28.608 37.456 1.00 61.25 127 ALA A C 1
ATOM 1029 O O . ALA A 1 127 ? 11.802 -27.617 37.601 1.00 61.25 127 ALA A O 1
ATOM 1030 N N . THR A 1 128 ? 10.628 -29.315 38.485 1.00 61.16 128 THR A N 1
ATOM 1031 C CA . THR A 1 128 ? 10.897 -29.073 39.914 1.00 61.16 128 THR A CA 1
ATOM 1032 C C . THR A 1 128 ? 12.383 -29.211 40.278 1.00 61.16 128 THR A C 1
ATOM 1034 O O . THR A 1 128 ? 12.767 -29.257 41.448 1.00 61.16 128 THR A O 1
ATOM 1037 N N . ARG A 1 129 ? 13.263 -29.273 39.275 1.00 63.78 129 ARG A N 1
ATOM 1038 C CA . ARG A 1 129 ? 14.704 -29.374 39.428 1.00 63.78 129 ARG A CA 1
ATOM 1039 C C . ARG A 1 129 ? 15.251 -28.011 39.812 1.00 63.78 129 ARG A C 1
ATOM 1041 O O . ARG A 1 129 ? 15.151 -27.043 39.061 1.00 63.78 129 ARG A O 1
ATOM 1048 N N . LYS A 1 130 ? 15.886 -27.961 40.984 1.00 63.62 130 LYS A N 1
ATOM 1049 C CA . LYS A 1 130 ? 16.661 -26.795 41.411 1.00 63.62 130 LYS A CA 1
ATOM 1050 C C . LYS A 1 130 ? 17.635 -26.420 40.285 1.00 63.62 130 LYS A C 1
ATOM 1052 O O . LYS A 1 130 ? 18.335 -27.308 39.789 1.00 63.62 130 LYS A O 1
ATOM 1057 N N . PRO A 1 131 ? 17.693 -25.142 39.871 1.00 69.69 131 PRO A N 1
ATOM 1058 C CA . PRO A 1 131 ? 18.631 -24.715 38.847 1.00 69.69 131 PRO A CA 1
ATOM 1059 C C . PRO A 1 131 ? 20.047 -25.095 39.277 1.00 69.69 131 PRO A C 1
ATOM 1061 O O . PRO A 1 131 ? 20.391 -25.007 40.456 1.00 69.69 131 PRO A O 1
ATOM 1064 N N . ARG A 1 132 ? 20.874 -25.516 38.318 1.00 66.94 132 ARG A N 1
ATOM 1065 C CA . ARG A 1 132 ? 22.229 -26.046 38.559 1.00 66.94 132 ARG A CA 1
ATOM 1066 C C . ARG A 1 132 ? 23.112 -25.098 39.386 1.00 66.94 132 ARG A C 1
ATOM 1068 O O . ARG A 1 132 ? 23.982 -25.546 40.113 1.00 66.94 132 ARG A O 1
ATOM 1075 N N . ALA A 1 133 ? 22.855 -23.792 39.327 1.00 67.81 133 ALA A N 1
ATOM 1076 C CA . ALA A 1 133 ? 23.540 -22.792 40.147 1.00 67.81 133 ALA A CA 1
ATOM 1077 C C . ALA A 1 133 ? 23.241 -22.913 41.659 1.00 67.81 133 ALA A C 1
ATOM 1079 O O . ALA A 1 133 ? 24.069 -22.544 42.486 1.00 67.81 133 ALA A O 1
ATOM 1080 N N . LEU A 1 134 ? 22.077 -23.449 42.035 1.00 67.56 134 LEU A N 1
ATOM 1081 C CA . LEU A 1 134 ? 21.638 -23.610 43.424 1.00 67.56 134 LEU A CA 1
ATOM 1082 C C . LEU A 1 134 ? 21.933 -25.001 44.000 1.00 67.56 134 LEU A C 1
ATOM 1084 O O . LEU A 1 134 ? 21.694 -25.217 45.186 1.00 67.56 134 LEU A O 1
ATOM 1088 N N . THR A 1 135 ? 22.455 -25.949 43.212 1.00 70.12 135 THR A N 1
ATOM 1089 C CA . THR A 1 135 ? 22.737 -27.309 43.709 1.00 70.12 135 THR A CA 1
ATOM 1090 C C . THR A 1 135 ? 23.882 -27.341 44.720 1.00 70.12 135 THR A C 1
ATOM 1092 O O . THR A 1 135 ? 23.887 -28.198 45.598 1.00 70.12 135 THR A O 1
ATOM 1095 N N . HIS A 1 136 ? 24.815 -26.387 44.644 1.00 66.56 136 HIS A N 1
ATOM 1096 C CA . HIS A 1 136 ? 25.983 -26.301 45.532 1.00 66.56 136 HIS A CA 1
ATOM 1097 C C . HIS A 1 136 ? 26.028 -25.020 46.375 1.00 66.56 136 HIS A C 1
ATOM 1099 O O . HIS A 1 136 ? 27.024 -24.762 47.051 1.00 66.56 136 HIS A O 1
ATOM 1105 N N . TYR A 1 137 ? 24.962 -24.213 46.363 1.00 69.75 137 TYR A N 1
AT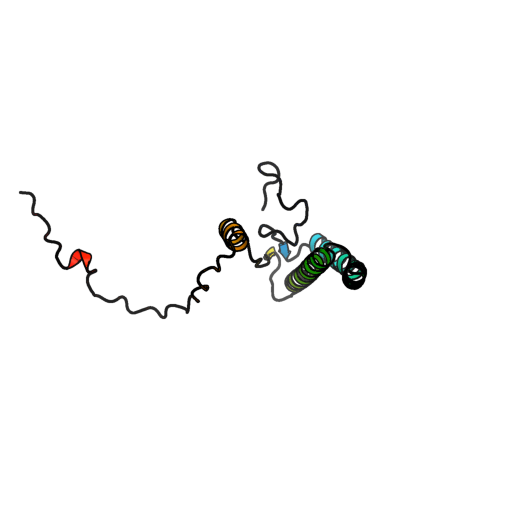OM 1106 C CA . TYR A 1 137 ? 24.923 -22.955 47.103 1.00 69.75 137 TYR A CA 1
ATOM 1107 C C . TYR A 1 137 ? 24.826 -23.214 48.615 1.00 69.75 137 TYR A C 1
ATOM 1109 O O . TYR A 1 137 ? 23.747 -23.452 49.163 1.00 69.75 137 TYR A O 1
ATOM 1117 N N . LYS A 1 138 ? 25.969 -23.167 49.307 1.00 71.44 138 LYS A N 1
ATOM 1118 C CA . LYS A 1 138 ? 26.024 -23.126 50.771 1.00 71.44 138 LYS A CA 1
ATOM 1119 C C . LYS A 1 138 ? 25.821 -21.680 51.212 1.00 71.44 138 LYS A C 1
ATOM 1121 O O . LYS A 1 138 ? 26.672 -20.824 50.995 1.00 71.44 138 LYS A O 1
ATOM 1126 N N . ARG A 1 139 ? 24.662 -21.401 51.810 1.00 68.75 139 ARG A N 1
ATOM 1127 C CA . ARG A 1 139 ? 24.339 -20.090 52.383 1.00 68.75 139 ARG A CA 1
ATOM 1128 C C . ARG A 1 139 ? 25.313 -19.823 53.535 1.00 68.75 139 ARG A C 1
ATOM 1130 O O . ARG A 1 139 ? 25.231 -20.491 54.562 1.00 68.75 139 ARG A O 1
ATOM 1137 N N . ASN A 1 140 ? 26.236 -18.877 53.370 1.00 65.56 140 ASN A N 1
ATOM 1138 C CA . ASN A 1 140 ? 27.120 -18.465 54.459 1.00 65.56 140 ASN A CA 1
ATOM 1139 C C . ASN A 1 140 ? 26.263 -17.867 55.584 1.00 65.56 140 ASN A C 1
ATOM 1141 O O . ASN A 1 140 ? 25.662 -16.806 55.406 1.00 65.56 140 ASN A O 1
ATOM 1145 N N . LYS A 1 141 ? 26.189 -18.550 56.734 1.00 58.16 141 LYS A N 1
ATOM 1146 C CA . LYS A 1 141 ? 25.704 -17.944 57.978 1.00 58.16 141 LYS A CA 1
ATOM 1147 C C . LYS A 1 141 ? 26.751 -16.916 58.392 1.00 58.16 141 LYS A C 1
ATOM 1149 O O . LYS A 1 141 ? 27.810 -17.288 58.886 1.00 58.16 141 LYS A O 1
ATOM 1154 N N . ARG A 1 142 ? 26.486 -15.639 58.119 1.00 55.00 142 ARG A N 1
ATOM 1155 C CA . ARG A 1 142 ? 27.191 -14.558 58.808 1.00 55.00 142 ARG A CA 1
ATOM 1156 C C . ARG A 1 142 ? 26.800 -14.670 60.286 1.00 55.00 142 ARG A C 1
ATOM 1158 O O . ARG A 1 142 ? 25.603 -14.711 60.572 1.00 55.00 142 ARG A O 1
ATOM 1165 N N . ALA A 1 143 ? 27.804 -14.877 61.137 1.00 52.03 143 ALA A N 1
ATOM 1166 C CA . ALA A 1 143 ? 27.692 -14.769 62.587 1.00 52.03 143 ALA A CA 1
ATOM 1167 C C . ALA A 1 143 ? 27.479 -13.304 62.980 1.00 52.03 143 ALA A C 1
ATOM 1169 O O . ALA A 1 143 ? 27.975 -12.434 62.224 1.00 52.03 143 ALA A O 1
#

Foldseek 3Di:
DDDCVVDNDPCPPVLLQDQPDKDFQPPVVVLVVLVVVLVVLVVCLVVLVVCVVVVPPCSVVVNVVSVSSNVSSVVVNVQSPDPVQDGRDIDGDDHDDCDPVNVVCVVVVHDDDDPDPPPPPPPPPPPPDDPPVPPPDDDDPDD

pLDDT: mean 82.96, std 14.52, range [47.69, 97.62]

Sequence (143 aa):
MHDYIMSPCSKHRDCINCE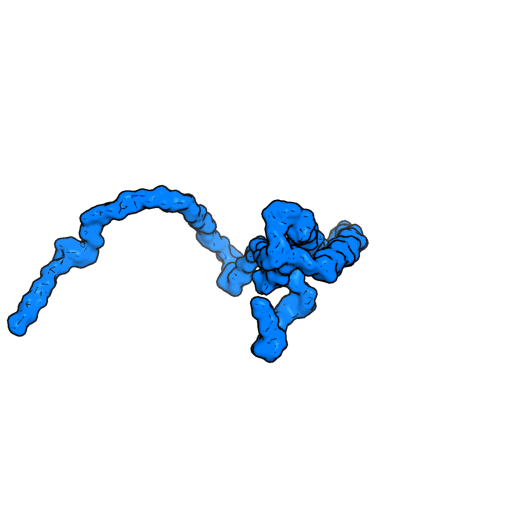EQRCIKGDDVKLEKLIQRLERENMLVDGDKKAVEDGLLNADRHYQKRLITIRRCEELIGILSDENVPDDSVVKLSLASVSHLDQVMDKNHRKRLPKLDKHNREQADIATRKPRALTHYKRNKRA